Protein AF-A0A0B0CVC1-F1 (afdb_monomer_lite)

Foldseek 3Di:
DPPVVVVVVCVVCVVVVVVVVVVVVVVVCVPDDPPPVPPVVVVVVVVVVVVVVVVVVVVVVVVVVVVVVVVVVCVVVVVVVVVVCVVCVVCVLVVVLVVDDPVCSVVSSVVVVVVVVVVVVVLVVQLVVLVVQLVVQLVVCVVVVNPCSNVVSVVSSVQSSDPCSVVVVVCPVVD

Radius of gyration: 29.66 Å; chains: 1; bounding box: 73×38×67 Å

Secondary structure (DSSP, 8-state):
--HHHHHHHHHHHHHHHHHHHHHHHHHHHHTS-TT-S-HHHHHHHHHHHHHHHHHHHHHHHHHHHHHHHHHHHHHHHHHHHHHHHHHTHHHHHHHHHTTS-GGGHHHHHHHHHHHHHHHHHHHHHHHHHHHHHHHHHHHHHHHHT-TTHHHHHHHHHHHHTSTTHHHHHHHGGG-

pLDDT: mean 83.39, std 12.79, range [50.44, 98.0]

Structure (mmCIF, N/CA/C/O backbone):
data_AF-A0A0B0CVC1-F1
#
_entry.id   AF-A0A0B0CVC1-F1
#
loop_
_atom_site.group_PDB
_atom_site.id
_atom_site.type_symbol
_atom_site.label_atom_id
_atom_site.label_alt_id
_atom_site.label_comp_id
_atom_site.label_asym_id
_atom_site.label_entity_id
_atom_site.label_seq_id
_atom_site.pdbx_PDB_ins_code
_atom_site.Cartn_x
_atom_site.Cartn_y
_atom_site.Cartn_z
_atom_site.occupancy
_atom_site.B_iso_or_equiv
_atom_site.auth_seq_id
_atom_site.auth_comp_id
_atom_site.auth_asym_id
_atom_site.auth_atom_id
_atom_site.pdbx_PDB_model_num
ATOM 1 N N . ALA A 1 1 ? 4.544 25.469 -19.205 1.00 52.81 1 ALA A N 1
ATOM 2 C CA . ALA A 1 1 ? 5.023 25.075 -20.549 1.00 52.81 1 ALA A CA 1
ATOM 3 C C . ALA A 1 1 ? 6.529 25.324 -20.796 1.00 52.81 1 ALA A C 1
ATOM 5 O O . ALA A 1 1 ? 6.966 25.173 -21.924 1.00 52.81 1 ALA A O 1
ATOM 6 N N . GLY A 1 2 ? 7.350 25.685 -19.790 1.00 56.06 2 GLY A N 1
ATOM 7 C CA . GLY A 1 2 ? 8.738 26.135 -20.027 1.00 56.06 2 GLY A CA 1
ATOM 8 C C . GLY A 1 2 ? 9.857 25.103 -19.817 1.00 56.06 2 GLY A C 1
ATOM 9 O O . GLY A 1 2 ? 10.968 25.332 -20.282 1.00 56.06 2 GLY A O 1
ATOM 10 N N . THR A 1 3 ? 9.604 23.988 -19.126 1.00 54.44 3 THR A N 1
ATOM 11 C CA . THR A 1 3 ? 10.666 23.044 -18.710 1.00 54.44 3 THR A CA 1
ATOM 12 C C . THR A 1 3 ? 10.872 21.913 -19.718 1.00 54.44 3 THR A C 1
ATOM 14 O O . THR A 1 3 ? 12.005 21.617 -20.080 1.00 54.44 3 THR A O 1
ATOM 17 N N . VAL A 1 4 ? 9.783 21.353 -20.258 1.00 55.97 4 VAL A N 1
ATOM 18 C CA . VAL A 1 4 ? 9.827 20.279 -21.270 1.00 55.97 4 VAL A CA 1
ATOM 19 C C . VAL A 1 4 ? 10.401 20.794 -22.594 1.00 55.97 4 VAL A C 1
ATOM 21 O O . VAL A 1 4 ? 11.285 20.168 -23.164 1.00 55.97 4 VAL A O 1
ATOM 24 N N . THR A 1 5 ? 10.010 21.993 -23.039 1.00 63.31 5 THR A N 1
ATOM 25 C CA . THR A 1 5 ? 10.590 22.637 -24.233 1.00 63.31 5 THR A CA 1
ATOM 26 C C . THR A 1 5 ? 12.080 22.948 -24.056 1.00 63.31 5 THR A C 1
ATOM 28 O O . THR A 1 5 ? 12.842 22.830 -25.009 1.00 63.31 5 THR A O 1
ATOM 31 N N . LYS A 1 6 ? 12.531 23.281 -22.835 1.00 62.69 6 LYS A N 1
ATOM 32 C CA . LYS A 1 6 ? 13.964 23.452 -22.533 1.00 62.69 6 LYS A CA 1
ATOM 33 C C . LYS A 1 6 ? 14.727 22.124 -22.556 1.00 62.69 6 LYS A C 1
ATOM 35 O O . LYS A 1 6 ? 15.823 22.085 -23.100 1.00 62.69 6 LYS A O 1
ATOM 40 N N . GLN A 1 7 ? 14.160 21.043 -22.016 1.0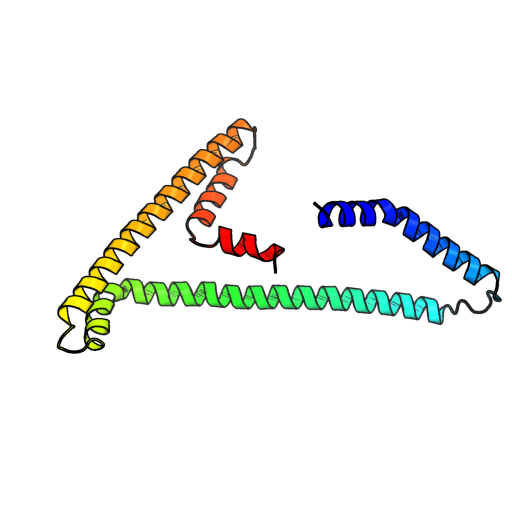0 60.06 7 GLN A N 1
ATOM 41 C CA . GLN A 1 7 ? 14.771 19.707 -22.064 1.00 60.06 7 GLN A CA 1
ATOM 42 C C . GLN A 1 7 ? 14.867 19.177 -23.502 1.00 60.06 7 GLN A C 1
ATOM 44 O O . GLN A 1 7 ? 15.928 18.711 -23.909 1.00 60.06 7 GLN A O 1
ATOM 49 N N . ILE A 1 8 ? 13.803 19.336 -24.296 1.00 63.22 8 ILE A N 1
ATOM 50 C CA . ILE A 1 8 ? 13.776 18.964 -25.717 1.00 63.22 8 ILE A CA 1
ATOM 51 C C . ILE A 1 8 ? 14.786 19.794 -26.515 1.00 63.22 8 ILE A C 1
ATOM 53 O O . ILE A 1 8 ? 15.535 19.229 -27.303 1.00 63.22 8 ILE A O 1
ATOM 57 N N . ASN A 1 9 ? 14.882 21.105 -26.271 1.00 63.03 9 ASN A N 1
ATOM 58 C CA . ASN A 1 9 ? 15.871 21.950 -26.946 1.00 63.03 9 ASN A CA 1
ATOM 59 C C . ASN A 1 9 ? 17.314 21.626 -26.532 1.00 63.03 9 ASN A C 1
ATOM 61 O O . ASN A 1 9 ? 18.203 21.670 -27.377 1.00 63.03 9 ASN A O 1
ATOM 65 N N . ASN A 1 10 ? 17.570 21.256 -25.273 1.00 67.25 10 ASN A N 1
ATOM 66 C CA . ASN A 1 10 ? 18.904 20.819 -24.856 1.00 67.25 10 ASN A CA 1
ATOM 67 C C . ASN A 1 10 ? 19.302 19.509 -25.549 1.00 67.25 10 ASN A C 1
ATOM 69 O O . ASN A 1 10 ? 20.410 19.427 -26.068 1.00 67.25 10 ASN A O 1
ATOM 73 N N . ILE A 1 11 ? 18.396 18.528 -25.633 1.00 65.62 11 ILE A N 1
ATOM 74 C CA . ILE A 1 11 ? 18.648 17.248 -26.318 1.00 65.62 11 ILE A CA 1
ATOM 75 C C . ILE A 1 11 ? 18.764 17.429 -27.839 1.00 65.62 11 ILE A C 1
ATOM 77 O O . ILE A 1 11 ? 19.624 16.821 -28.469 1.00 65.62 11 ILE A O 1
ATOM 81 N N . ALA A 1 12 ? 17.960 18.308 -28.437 1.00 69.00 12 ALA A N 1
ATOM 82 C CA . ALA A 1 12 ? 18.040 18.628 -29.861 1.00 69.00 12 ALA A CA 1
ATOM 83 C C . ALA A 1 12 ? 19.356 19.334 -30.235 1.00 69.00 12 ALA A C 1
ATOM 85 O O . ALA A 1 12 ? 19.865 19.148 -31.340 1.00 69.00 12 ALA A O 1
ATOM 86 N N . ASN A 1 13 ? 19.936 20.094 -29.301 1.00 71.81 13 ASN A N 1
ATOM 87 C CA . ASN A 1 13 ? 21.190 20.819 -29.502 1.00 71.81 13 ASN A CA 1
ATOM 88 C C . ASN A 1 13 ? 22.430 20.048 -29.019 1.00 71.81 13 ASN A C 1
ATOM 90 O O . ASN A 1 13 ? 23.546 20.497 -29.281 1.00 71.81 13 ASN A O 1
ATOM 94 N N . LEU A 1 14 ? 22.278 18.876 -28.385 1.00 72.06 14 LEU A N 1
ATOM 95 C CA . LEU A 1 14 ? 23.395 18.005 -27.984 1.00 72.06 14 LEU A CA 1
ATOM 96 C C . LEU A 1 14 ? 24.372 17.713 -29.147 1.00 72.06 14 LEU A C 1
ATOM 98 O O . LEU A 1 14 ? 25.578 17.849 -28.948 1.00 72.06 14 LEU A O 1
ATOM 102 N N . PRO A 1 15 ? 23.916 17.391 -30.376 1.00 68.00 15 PRO A N 1
ATOM 103 C CA . PRO A 1 15 ? 24.814 17.160 -31.509 1.00 68.00 15 PRO A CA 1
ATOM 104 C C . PRO A 1 15 ? 25.616 18.406 -31.911 1.00 68.00 15 PRO A C 1
ATOM 106 O O . PRO A 1 15 ? 26.757 18.290 -32.357 1.00 68.00 15 PRO A O 1
ATOM 109 N N . GLN A 1 16 ? 25.033 19.600 -31.762 1.00 74.75 16 GLN A N 1
ATOM 110 C CA . GLN A 1 16 ? 25.714 20.864 -32.053 1.00 74.75 16 GLN A CA 1
ATOM 111 C C . GLN A 1 16 ? 26.711 21.226 -30.952 1.00 74.75 16 GLN A C 1
ATOM 113 O O . GLN A 1 16 ? 27.846 21.565 -31.268 1.00 74.75 16 GLN A O 1
ATOM 118 N N . GLN A 1 17 ? 26.350 21.044 -29.680 1.00 72.38 17 GLN A N 1
ATOM 119 C CA . GLN A 1 17 ? 27.260 21.246 -28.548 1.00 72.38 17 GLN A CA 1
ATOM 120 C C . GLN A 1 17 ? 28.452 20.284 -28.595 1.00 72.38 17 GLN A C 1
ATOM 122 O O . GLN A 1 17 ? 29.580 20.687 -28.312 1.00 72.38 17 GLN A O 1
ATOM 127 N N . LEU A 1 18 ? 28.233 19.031 -29.012 1.00 71.00 18 LEU A N 1
ATOM 128 C CA . LEU A 1 18 ? 29.305 18.061 -29.244 1.00 71.00 18 LEU A CA 1
ATOM 129 C C . LEU A 1 18 ? 30.233 18.505 -30.382 1.00 71.00 18 LEU A C 1
ATOM 131 O O . LEU A 1 18 ? 31.449 18.424 -30.234 1.00 71.00 18 LEU A O 1
ATOM 135 N N . LYS A 1 19 ? 29.686 19.034 -31.485 1.00 72.56 19 LYS A N 1
ATOM 136 C CA . LYS A 1 19 ? 30.478 19.583 -32.599 1.00 72.56 19 LYS A CA 1
ATOM 137 C C . LYS A 1 19 ? 31.252 20.844 -32.220 1.00 72.56 19 LYS A C 1
ATOM 139 O O . LYS A 1 19 ? 32.394 20.993 -32.639 1.00 72.56 19 LYS A O 1
ATOM 144 N N . GLU A 1 20 ? 30.662 21.746 -31.446 1.00 76.31 20 GLU A N 1
ATOM 145 C CA . GLU A 1 20 ? 31.328 22.969 -30.986 1.00 76.31 20 GLU A CA 1
ATOM 146 C C . GLU A 1 20 ? 32.413 22.666 -29.956 1.00 76.31 20 GLU A C 1
ATOM 148 O O . GLU A 1 20 ? 33.508 23.209 -30.052 1.00 76.31 20 GLU A O 1
ATOM 153 N N . THR A 1 21 ? 32.158 21.741 -29.030 1.00 75.31 21 THR A N 1
ATOM 154 C CA . THR A 1 21 ? 33.161 21.282 -28.058 1.00 75.31 21 THR A CA 1
ATOM 155 C C . THR A 1 21 ? 34.301 20.539 -28.758 1.00 75.31 21 THR A C 1
ATOM 157 O O . THR A 1 21 ? 35.462 20.753 -28.416 1.00 75.31 21 THR A O 1
ATOM 160 N N . ALA A 1 22 ? 33.998 19.723 -29.776 1.00 71.44 22 ALA A N 1
ATOM 161 C CA . ALA A 1 22 ? 35.006 19.075 -30.614 1.00 71.44 22 ALA A CA 1
ATOM 162 C C . ALA A 1 22 ? 35.835 20.100 -31.403 1.00 71.44 22 ALA A C 1
ATOM 164 O O . ALA A 1 22 ? 37.056 20.028 -31.372 1.00 71.44 22 ALA A O 1
ATOM 165 N N . LYS A 1 23 ? 35.207 21.118 -32.005 1.00 73.56 23 LYS A N 1
ATOM 166 C CA . LYS A 1 23 ? 35.916 22.211 -32.695 1.00 73.56 23 LYS A CA 1
ATOM 167 C C . LYS A 1 23 ? 36.756 23.075 -31.759 1.00 73.56 23 LYS A C 1
ATOM 169 O O . LYS A 1 23 ? 37.845 23.496 -32.126 1.00 73.56 23 LYS A O 1
ATOM 174 N N . GLN A 1 24 ? 36.275 23.347 -30.549 1.00 71.19 24 GLN A N 1
ATOM 175 C CA . GLN A 1 24 ? 37.045 24.068 -29.533 1.00 71.19 24 GLN A CA 1
ATOM 176 C C . GLN A 1 24 ? 38.219 23.234 -29.017 1.00 71.19 24 GLN A C 1
ATOM 178 O O . GLN A 1 24 ? 39.262 23.794 -28.679 1.00 71.19 24 GLN A O 1
ATOM 183 N N . ALA A 1 25 ? 38.062 21.908 -28.958 1.00 68.56 25 ALA A N 1
ATOM 184 C CA . ALA A 1 25 ? 39.163 20.996 -28.697 1.00 68.56 25 ALA A CA 1
ATOM 185 C C . ALA A 1 25 ? 40.165 21.029 -29.860 1.00 68.56 25 ALA A C 1
ATOM 187 O O . ALA A 1 25 ? 41.334 21.285 -29.606 1.00 68.56 25 ALA A O 1
ATOM 188 N N . GLU A 1 26 ? 39.719 20.898 -31.112 1.00 63.41 26 GLU A N 1
ATOM 189 C CA . GLU A 1 26 ? 40.556 20.983 -32.321 1.00 63.41 26 GLU A CA 1
ATOM 190 C C . GLU A 1 26 ? 41.327 22.312 -32.415 1.00 63.41 26 GLU A C 1
ATOM 192 O O . GLU A 1 26 ? 42.537 22.304 -32.610 1.00 63.41 26 GLU A O 1
ATOM 197 N N . GLN A 1 27 ? 40.686 23.457 -32.164 1.00 66.44 27 GLN A N 1
ATOM 198 C CA . GLN A 1 27 ? 41.349 24.770 -32.198 1.00 66.44 27 GLN A CA 1
ATOM 199 C C . GLN A 1 27 ? 42.354 24.974 -31.056 1.00 66.44 27 GLN A C 1
ATOM 201 O O . GLN A 1 27 ? 43.377 25.633 -31.237 1.00 66.44 27 GLN A O 1
ATOM 206 N N . LYS A 1 28 ? 42.101 24.394 -29.875 1.00 62.62 28 LYS A N 1
ATOM 207 C CA . LYS A 1 28 ? 43.082 24.372 -28.775 1.00 62.62 28 LYS A CA 1
ATOM 208 C C . LYS A 1 28 ? 44.221 23.377 -29.018 1.00 62.62 28 LYS A C 1
ATOM 210 O O . LYS A 1 28 ? 45.274 23.529 -28.404 1.00 62.62 28 LYS A O 1
ATOM 215 N N . ILE A 1 29 ? 44.007 22.390 -29.887 1.00 60.06 29 ILE A N 1
ATOM 216 C CA . ILE A 1 29 ? 44.991 21.390 -30.317 1.00 60.06 29 ILE A CA 1
ATOM 217 C C . ILE A 1 29 ? 45.905 21.957 -31.419 1.00 60.06 29 ILE A C 1
ATOM 219 O O . ILE A 1 29 ? 47.092 21.650 -31.444 1.00 60.06 29 ILE A O 1
ATOM 223 N N . GLU A 1 30 ? 45.391 22.825 -32.290 1.00 59.16 30 GLU A N 1
ATOM 224 C CA . GLU A 1 30 ? 46.128 23.361 -33.444 1.00 59.16 30 GLU A CA 1
ATOM 225 C C . GLU A 1 30 ? 47.122 24.484 -33.079 1.00 59.16 30 GLU A C 1
ATOM 227 O O . GLU A 1 30 ? 48.125 24.675 -33.761 1.00 59.16 30 GLU A O 1
ATOM 232 N N . GLN A 1 31 ? 46.898 25.205 -31.971 1.00 60.25 31 GLN A N 1
ATOM 233 C CA . GLN A 1 31 ? 47.718 26.366 -31.585 1.00 60.25 31 GLN A CA 1
ATOM 234 C C . GLN A 1 31 ? 48.814 26.071 -30.541 1.00 60.25 31 GLN A C 1
ATOM 236 O O . GLN A 1 31 ? 49.544 26.980 -30.141 1.00 60.25 31 GLN A O 1
ATOM 241 N N . LYS A 1 32 ? 48.961 24.823 -30.076 1.00 53.62 32 LYS A N 1
ATOM 242 C CA . LYS A 1 32 ? 49.996 24.459 -29.099 1.00 53.62 32 LYS A CA 1
ATOM 243 C C . LYS A 1 32 ? 50.556 23.070 -29.387 1.00 53.62 32 LYS A C 1
ATOM 245 O O . LYS A 1 32 ? 49.841 22.083 -29.293 1.00 53.62 32 LYS A O 1
ATOM 250 N N . ASP A 1 33 ? 51.843 23.061 -29.719 1.00 50.59 33 ASP A N 1
ATOM 251 C CA . ASP A 1 33 ? 52.767 21.931 -29.843 1.00 50.59 33 ASP A CA 1
ATOM 252 C C . ASP A 1 33 ? 52.201 20.585 -29.337 1.00 50.59 33 ASP A C 1
ATOM 254 O O . ASP A 1 33 ? 52.160 20.292 -28.137 1.00 50.59 33 ASP A O 1
ATOM 258 N N . MET A 1 34 ? 51.747 19.753 -30.277 1.00 50.44 34 MET A N 1
ATOM 259 C CA . MET A 1 34 ? 51.211 18.404 -30.054 1.00 50.44 34 MET A CA 1
ATOM 260 C C . MET A 1 34 ? 52.310 17.383 -29.679 1.00 50.44 34 MET A C 1
ATOM 262 O O . MET A 1 34 ? 52.252 16.218 -30.053 1.00 50.44 34 MET A O 1
ATOM 266 N N . GLY A 1 35 ? 53.311 17.794 -28.898 1.00 53.09 35 GLY A N 1
ATOM 267 C CA . GLY A 1 35 ? 54.212 16.891 -28.175 1.00 53.09 35 GLY A CA 1
ATOM 268 C C . GLY A 1 35 ? 53.684 16.500 -26.789 1.00 53.09 35 GLY A C 1
ATOM 269 O O . GLY A 1 35 ? 54.252 15.635 -26.128 1.00 53.09 35 GLY A O 1
ATOM 270 N N . MET A 1 36 ? 52.604 17.141 -26.325 1.00 50.78 36 MET A N 1
ATOM 271 C CA . MET A 1 36 ? 52.126 16.996 -24.949 1.00 50.78 36 MET A CA 1
ATOM 272 C C . MET A 1 36 ? 50.602 17.140 -24.808 1.00 50.78 36 MET A C 1
ATOM 274 O O . MET A 1 36 ? 50.101 17.650 -23.805 1.00 50.78 36 MET A O 1
ATOM 278 N N . LEU A 1 37 ? 49.832 16.570 -25.743 1.00 54.81 37 LEU A N 1
ATOM 279 C CA . LEU A 1 37 ? 48.629 15.853 -25.307 1.00 54.81 37 LEU A CA 1
ATOM 280 C C . LEU A 1 37 ? 49.147 14.649 -24.525 1.00 54.81 37 LEU A C 1
ATOM 282 O O . LEU A 1 37 ? 49.226 13.554 -25.074 1.00 54.81 37 LEU A O 1
ATOM 286 N N . SER A 1 38 ? 49.634 14.884 -23.296 1.00 58.12 38 SER A N 1
ATOM 287 C CA . SER A 1 38 ? 50.224 13.838 -22.477 1.00 58.12 38 SER A CA 1
ATOM 288 C C . SER A 1 38 ? 49.239 12.689 -22.504 1.00 58.12 38 SER A C 1
ATOM 290 O O . SER A 1 38 ? 48.097 12.830 -22.056 1.00 58.12 38 SER A O 1
ATOM 292 N N . THR A 1 39 ? 49.674 11.561 -23.046 1.00 60.75 39 THR A N 1
ATOM 293 C CA . THR A 1 39 ? 48.994 10.279 -22.890 1.00 60.75 39 THR A CA 1
ATOM 294 C C . THR A 1 39 ? 48.616 10.088 -21.424 1.00 60.75 39 THR A C 1
ATOM 296 O O . THR A 1 39 ? 47.544 9.574 -21.143 1.00 60.75 39 THR A O 1
ATOM 299 N N . ASP A 1 40 ? 49.394 10.651 -20.497 1.00 64.69 40 ASP A N 1
ATOM 300 C CA . ASP A 1 40 ? 49.091 10.758 -19.072 1.00 64.69 40 ASP A CA 1
ATOM 301 C C . ASP A 1 40 ? 47.880 11.637 -18.720 1.00 64.69 40 ASP A C 1
ATOM 303 O O . ASP A 1 40 ? 47.109 11.267 -17.844 1.00 64.69 40 ASP A O 1
ATOM 307 N N . ALA A 1 41 ? 47.676 12.796 -19.350 1.00 66.81 41 ALA A N 1
ATOM 308 C CA . ALA A 1 41 ? 46.530 13.673 -19.082 1.00 66.81 41 ALA A CA 1
ATOM 309 C C . ALA A 1 41 ? 45.231 13.093 -19.659 1.00 66.81 41 ALA A C 1
ATOM 311 O O . ALA A 1 41 ? 44.191 13.123 -18.998 1.00 66.81 41 ALA A O 1
ATOM 312 N N . LEU A 1 42 ? 45.308 12.507 -20.860 1.00 70.88 42 LEU A N 1
ATOM 313 C CA . LEU A 1 42 ? 44.199 11.769 -21.460 1.00 70.88 42 LEU A CA 1
ATOM 314 C C . LEU A 1 42 ? 43.875 10.514 -20.641 1.00 70.88 42 LEU A C 1
ATOM 316 O O . LEU A 1 42 ? 42.718 10.301 -20.296 1.00 70.88 42 LEU A O 1
ATOM 320 N N . SER A 1 43 ? 44.890 9.742 -20.244 1.00 72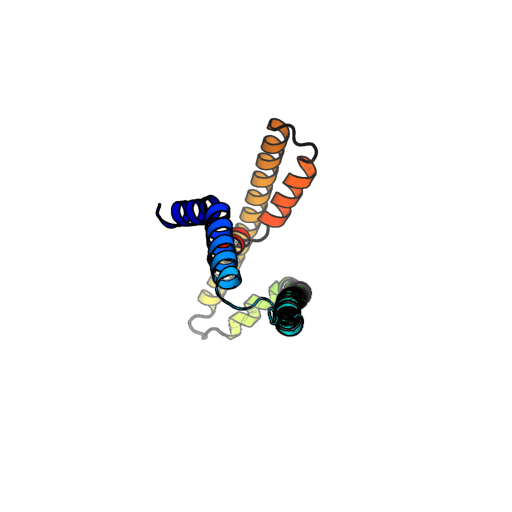.38 43 SER A N 1
ATOM 321 C CA . SER A 1 43 ? 44.713 8.555 -19.400 1.00 72.38 43 SER A CA 1
ATOM 322 C C . SER A 1 43 ? 44.160 8.912 -18.026 1.00 72.38 43 SER A C 1
ATOM 324 O O . SER A 1 43 ? 43.273 8.226 -17.541 1.00 72.38 43 SER A O 1
ATOM 326 N N . ARG A 1 44 ? 44.599 10.012 -17.400 1.00 75.69 44 ARG A N 1
ATOM 327 C CA . ARG A 1 44 ? 44.035 10.481 -16.122 1.00 75.69 44 ARG A CA 1
ATOM 328 C C . ARG A 1 44 ? 42.572 10.877 -16.251 1.00 75.69 44 ARG A C 1
ATOM 330 O O . ARG A 1 44 ? 41.799 10.531 -15.369 1.00 75.69 44 ARG A O 1
ATOM 337 N N . LYS A 1 45 ? 42.189 11.564 -17.332 1.00 76.31 45 LYS A N 1
ATOM 338 C CA . LYS A 1 45 ? 40.795 11.959 -17.559 1.00 76.31 45 LYS A CA 1
ATOM 339 C C . LYS A 1 45 ? 39.922 10.751 -17.887 1.00 76.31 45 LYS A C 1
ATOM 341 O O . LYS A 1 45 ? 38.844 10.620 -17.336 1.00 76.31 45 LYS A O 1
ATOM 346 N N . VAL A 1 46 ? 40.389 9.822 -18.716 1.00 79.12 46 VAL A N 1
ATOM 347 C CA . VAL A 1 46 ? 39.674 8.561 -18.960 1.00 79.12 46 VAL A CA 1
ATOM 348 C C . VAL A 1 46 ? 39.522 7.790 -17.647 1.00 79.12 46 VAL A C 1
ATOM 350 O O . VAL A 1 46 ? 38.404 7.473 -17.261 1.00 79.12 46 VAL A O 1
ATOM 353 N N . ASN A 1 47 ? 40.601 7.592 -16.892 1.00 83.56 47 ASN A N 1
ATOM 354 C CA . ASN A 1 47 ? 40.554 6.870 -15.622 1.00 83.56 47 ASN A CA 1
ATOM 355 C C . ASN A 1 47 ? 39.674 7.559 -14.571 1.00 83.56 47 ASN A C 1
ATOM 357 O O . ASN A 1 47 ? 38.993 6.863 -13.826 1.00 83.56 47 ASN A O 1
ATOM 361 N N . SER A 1 48 ? 39.642 8.894 -14.514 1.00 82.62 48 SER A N 1
ATOM 362 C CA . SER A 1 48 ? 38.763 9.614 -13.587 1.00 82.62 48 SER A CA 1
ATOM 363 C C . SER A 1 48 ? 37.298 9.507 -14.002 1.00 82.62 48 SER A C 1
ATOM 365 O O . SER A 1 48 ? 36.466 9.234 -13.157 1.00 82.62 48 SER A O 1
ATOM 367 N N . PHE A 1 49 ? 36.971 9.615 -15.295 1.00 80.44 49 PHE A N 1
ATOM 368 C CA . PHE A 1 49 ? 35.600 9.411 -15.784 1.00 80.44 49 PHE A CA 1
ATOM 369 C C . PHE A 1 49 ? 35.119 7.973 -15.562 1.00 80.44 49 PHE A C 1
ATOM 371 O O . PHE A 1 49 ? 33.976 7.763 -15.168 1.00 80.44 49 PHE A O 1
ATOM 378 N N . PHE A 1 50 ? 35.984 6.982 -15.795 1.00 84.44 50 PHE A N 1
ATOM 379 C CA . PHE A 1 50 ? 35.683 5.584 -15.491 1.00 84.44 50 PHE A CA 1
ATOM 380 C C . PHE A 1 50 ? 35.531 5.361 -13.983 1.00 84.44 50 PHE A C 1
ATOM 382 O O . PHE A 1 50 ? 34.600 4.678 -13.571 1.00 84.44 50 PHE A O 1
ATOM 389 N N . GLY A 1 51 ? 36.390 5.968 -13.161 1.00 86.00 51 GLY A N 1
ATOM 390 C CA . GLY A 1 51 ? 36.277 5.939 -11.704 1.00 86.00 51 GLY A CA 1
ATOM 391 C C . GLY A 1 51 ? 34.965 6.547 -11.210 1.00 86.00 51 GLY A C 1
ATOM 392 O O . GLY A 1 51 ? 34.229 5.889 -10.484 1.00 86.00 51 GLY A O 1
ATOM 393 N N . ASP A 1 52 ? 34.623 7.748 -11.675 1.00 85.31 52 ASP A N 1
ATOM 394 C CA . ASP A 1 52 ? 33.405 8.475 -11.303 1.00 85.31 52 ASP A CA 1
ATOM 395 C C . ASP A 1 52 ? 32.140 7.744 -11.775 1.00 85.31 52 ASP A C 1
ATOM 397 O O . ASP A 1 52 ? 31.141 7.687 -11.055 1.00 85.31 52 ASP A O 1
ATOM 401 N N . PHE A 1 53 ? 32.176 7.137 -12.965 1.00 83.31 53 PHE A N 1
ATOM 402 C CA . PHE A 1 53 ? 31.075 6.329 -13.487 1.00 83.31 53 PHE A CA 1
ATOM 403 C C . PHE A 1 53 ? 30.869 5.055 -12.661 1.00 83.31 53 PHE A C 1
ATOM 405 O O . PHE A 1 53 ? 29.746 4.764 -12.253 1.00 83.31 53 PHE A O 1
ATOM 412 N N . ILE A 1 54 ? 31.945 4.318 -12.365 1.00 86.69 54 ILE A N 1
ATOM 413 C CA . ILE A 1 54 ? 31.881 3.115 -11.525 1.00 86.69 54 ILE A CA 1
ATOM 414 C C . ILE A 1 54 ? 31.424 3.468 -10.110 1.00 86.69 54 ILE A C 1
ATOM 416 O O . ILE A 1 54 ? 30.586 2.758 -9.558 1.00 86.69 54 ILE A O 1
ATOM 420 N N . GLN A 1 55 ? 31.900 4.581 -9.552 1.00 86.50 55 GLN A N 1
ATOM 421 C CA . GLN A 1 55 ? 31.481 5.052 -8.239 1.00 86.50 55 GLN A CA 1
ATOM 422 C C . GLN A 1 55 ? 29.994 5.421 -8.234 1.00 86.50 55 GLN A C 1
ATOM 424 O O . GLN A 1 55 ? 29.253 4.938 -7.388 1.00 86.50 55 GLN A O 1
ATOM 429 N N . THR A 1 56 ? 29.525 6.172 -9.233 1.00 84.19 56 THR A N 1
ATOM 430 C CA . THR A 1 56 ? 28.108 6.543 -9.367 1.00 84.19 56 THR A CA 1
ATOM 431 C C . THR A 1 56 ? 27.215 5.308 -9.492 1.00 84.19 56 THR A C 1
ATOM 433 O O . THR A 1 56 ? 26.172 5.224 -8.846 1.00 84.19 56 THR A O 1
ATOM 436 N N . ILE A 1 57 ? 27.603 4.323 -10.304 1.00 87.12 57 ILE A N 1
ATOM 437 C CA . ILE A 1 57 ? 26.847 3.073 -10.446 1.00 87.12 57 ILE A CA 1
ATOM 438 C C . ILE A 1 57 ? 26.867 2.276 -9.137 1.00 87.12 57 ILE A C 1
ATOM 440 O O . ILE A 1 57 ? 25.818 1.808 -8.701 1.00 87.12 57 ILE A O 1
ATOM 444 N N . SER A 1 58 ? 28.024 2.164 -8.482 1.00 87.75 58 SER A N 1
ATOM 445 C CA . SER A 1 58 ? 28.162 1.488 -7.189 1.00 87.75 58 SER A CA 1
ATOM 446 C C . SER A 1 58 ? 27.297 2.139 -6.109 1.00 87.75 58 SER A C 1
ATOM 448 O O . SER A 1 58 ? 26.603 1.437 -5.374 1.00 87.75 58 SER A O 1
ATOM 450 N N . ASP A 1 59 ? 27.280 3.468 -6.039 1.00 86.81 59 ASP A N 1
ATOM 451 C CA . ASP A 1 59 ? 26.502 4.215 -5.053 1.00 86.81 59 ASP A CA 1
ATOM 452 C C . ASP A 1 59 ? 25.000 4.041 -5.293 1.00 86.81 59 ASP A C 1
ATOM 454 O O . ASP A 1 59 ? 24.258 3.762 -4.352 1.00 86.81 59 ASP A O 1
ATOM 458 N N . ASN A 1 60 ? 24.547 4.109 -6.548 1.00 84.88 60 ASN A N 1
ATOM 459 C CA . ASN A 1 60 ? 23.147 3.857 -6.895 1.00 84.88 60 ASN A CA 1
ATOM 460 C C . ASN A 1 60 ? 22.733 2.403 -6.616 1.00 84.88 60 ASN A C 1
ATOM 462 O O . ASN A 1 60 ? 21.659 2.165 -6.068 1.00 84.88 60 ASN A O 1
ATOM 466 N N . ILE A 1 61 ? 23.579 1.419 -6.941 1.00 90.44 61 ILE A N 1
ATOM 467 C CA . ILE A 1 61 ? 23.304 0.006 -6.642 1.00 90.44 61 ILE A CA 1
ATOM 468 C C . ILE A 1 61 ? 23.236 -0.211 -5.130 1.00 90.44 61 ILE A C 1
ATOM 470 O O . ILE A 1 61 ? 22.302 -0.846 -4.649 1.00 90.44 61 ILE A O 1
ATOM 474 N N . SER A 1 62 ? 24.179 0.342 -4.368 1.00 87.31 62 SER A N 1
ATOM 475 C CA . SER A 1 62 ? 24.185 0.256 -2.906 1.00 87.31 62 SER A CA 1
ATOM 476 C C . SER A 1 62 ? 22.928 0.887 -2.295 1.00 87.31 62 SER A C 1
ATOM 478 O O . SER A 1 62 ? 22.302 0.308 -1.403 1.00 87.31 62 SER A O 1
ATOM 480 N N . GLN A 1 63 ? 22.483 2.030 -2.823 1.00 86.75 63 GLN A N 1
ATOM 481 C CA . GLN A 1 63 ? 21.229 2.668 -2.418 1.00 86.75 63 GLN A CA 1
ATOM 482 C C . GLN A 1 63 ? 20.007 1.799 -2.735 1.00 86.75 63 GLN A C 1
ATOM 484 O O . GLN A 1 63 ? 19.155 1.608 -1.872 1.00 86.75 63 GLN A O 1
ATOM 489 N N . VAL A 1 64 ? 19.931 1.202 -3.926 1.00 87.56 64 VAL A N 1
ATOM 490 C CA . VAL A 1 64 ? 18.826 0.299 -4.285 1.00 87.56 64 VAL A CA 1
ATOM 491 C C . VAL A 1 64 ? 18.831 -0.957 -3.416 1.00 87.56 64 VAL A C 1
ATOM 493 O O . VAL A 1 64 ? 17.781 -1.368 -2.929 1.00 87.56 64 VAL A O 1
ATOM 496 N N . VAL A 1 65 ? 19.997 -1.560 -3.177 1.00 92.19 65 VAL A N 1
ATOM 497 C CA . VAL A 1 65 ? 20.131 -2.768 -2.350 1.00 92.19 65 VAL A CA 1
ATOM 498 C C . VAL A 1 65 ? 19.765 -2.477 -0.897 1.00 92.19 65 VAL A C 1
ATOM 500 O O . VAL A 1 65 ? 19.024 -3.247 -0.288 1.00 92.19 65 VAL A O 1
ATOM 503 N N . SER A 1 66 ? 20.228 -1.358 -0.341 1.00 89.19 66 SER A N 1
ATOM 504 C CA . SER A 1 66 ? 19.874 -0.949 1.023 1.00 89.19 66 SER A CA 1
ATOM 505 C C . SER A 1 66 ? 18.389 -0.600 1.152 1.00 89.19 66 SER A C 1
ATOM 507 O O . SER A 1 66 ? 17.745 -1.040 2.106 1.00 89.19 66 SER A O 1
ATOM 509 N N . ALA A 1 67 ? 17.807 0.088 0.166 1.00 86.94 67 ALA A N 1
ATOM 510 C CA . ALA A 1 67 ? 16.371 0.341 0.106 1.00 86.94 67 ALA A CA 1
ATOM 511 C C . ALA A 1 67 ? 15.567 -0.964 0.007 1.00 86.94 67 ALA A C 1
ATOM 513 O O . ALA A 1 67 ? 14.588 -1.137 0.731 1.00 86.94 67 ALA A O 1
ATOM 514 N N . ALA A 1 68 ? 16.000 -1.914 -0.824 1.00 88.00 68 ALA A N 1
ATOM 515 C CA . ALA A 1 68 ? 15.369 -3.223 -0.956 1.00 88.00 68 ALA A CA 1
ATOM 516 C C . ALA A 1 68 ? 15.466 -4.038 0.342 1.00 88.00 68 ALA A C 1
ATOM 518 O O . ALA A 1 68 ? 14.481 -4.651 0.753 1.00 88.00 68 ALA A O 1
ATOM 519 N N . ALA A 1 69 ? 16.609 -4.014 1.032 1.00 91.31 69 ALA A N 1
ATOM 520 C CA . ALA A 1 69 ? 16.779 -4.662 2.332 1.00 91.31 69 ALA A CA 1
ATOM 521 C C . ALA A 1 69 ? 15.866 -4.037 3.404 1.00 91.31 69 ALA A C 1
ATOM 523 O O . ALA A 1 69 ? 15.205 -4.756 4.162 1.00 91.31 69 ALA A O 1
ATOM 524 N N . GLY A 1 70 ? 15.763 -2.704 3.427 1.00 90.00 70 GLY A N 1
ATOM 525 C CA . GLY A 1 70 ? 14.839 -1.977 4.298 1.00 90.00 70 GLY A CA 1
ATOM 526 C C . GLY A 1 70 ? 13.378 -2.324 4.006 1.00 90.00 70 GLY A C 1
ATOM 527 O O . GLY A 1 70 ? 12.638 -2.706 4.912 1.00 90.00 70 GLY A O 1
ATOM 528 N N . ALA A 1 71 ? 12.978 -2.288 2.735 1.00 88.62 71 ALA A N 1
ATOM 529 C CA . ALA A 1 71 ? 11.636 -2.655 2.297 1.00 88.62 71 ALA A CA 1
ATOM 530 C C . ALA A 1 71 ? 11.303 -4.115 2.630 1.00 88.62 71 ALA A C 1
ATOM 532 O O . ALA A 1 71 ? 10.218 -4.391 3.129 1.00 88.62 71 ALA A O 1
ATOM 533 N N . THR A 1 72 ? 12.245 -5.041 2.434 1.00 92.31 72 THR A N 1
ATOM 534 C CA . THR A 1 72 ? 12.087 -6.462 2.789 1.00 92.31 72 THR A CA 1
ATOM 535 C C . THR A 1 72 ? 11.862 -6.631 4.288 1.00 92.31 72 THR A C 1
ATOM 537 O O . THR A 1 72 ? 10.971 -7.364 4.708 1.00 92.31 72 THR A O 1
ATOM 540 N N . THR A 1 73 ? 12.622 -5.902 5.107 1.00 93.62 73 THR A N 1
ATOM 541 C CA . THR A 1 73 ? 12.455 -5.911 6.565 1.00 93.62 73 THR A CA 1
ATOM 542 C C . THR A 1 73 ? 11.050 -5.448 6.956 1.00 93.62 73 THR A C 1
ATOM 544 O O . THR A 1 73 ? 10.370 -6.122 7.729 1.00 93.62 73 THR A O 1
ATOM 547 N N . VAL A 1 74 ? 10.572 -4.344 6.373 1.00 91.25 74 VAL A N 1
ATOM 548 C CA . VAL A 1 74 ? 9.209 -3.834 6.597 1.00 91.25 74 VAL A CA 1
ATOM 549 C C . VAL A 1 74 ? 8.159 -4.837 6.114 1.00 91.25 74 VAL A C 1
ATOM 551 O O . VAL A 1 74 ? 7.222 -5.133 6.851 1.00 91.25 74 VAL A O 1
ATOM 554 N N . LEU A 1 75 ? 8.336 -5.415 4.924 1.00 89.81 75 LEU A N 1
ATOM 555 C CA . LEU A 1 75 ? 7.437 -6.415 4.344 1.00 89.81 75 LEU A CA 1
ATOM 556 C C . LEU A 1 75 ? 7.337 -7.697 5.171 1.00 89.81 75 LEU A C 1
ATOM 558 O O . LEU A 1 75 ? 6.341 -8.397 5.048 1.00 89.81 75 LEU A O 1
ATOM 562 N N . ILE A 1 76 ? 8.323 -8.014 6.008 1.00 93.62 76 ILE A N 1
ATOM 563 C CA . ILE A 1 76 ? 8.265 -9.167 6.916 1.00 93.62 76 ILE A CA 1
ATOM 564 C C . ILE A 1 76 ? 7.669 -8.759 8.266 1.00 93.62 76 ILE A C 1
ATOM 566 O O . ILE A 1 76 ? 6.743 -9.403 8.759 1.00 93.62 76 ILE A O 1
ATOM 570 N N . ILE A 1 77 ? 8.179 -7.684 8.873 1.00 95.88 77 ILE A N 1
ATOM 571 C CA . ILE A 1 77 ? 7.770 -7.264 10.219 1.00 95.88 77 ILE A CA 1
ATOM 572 C C . ILE A 1 77 ? 6.313 -6.809 10.229 1.00 95.88 77 ILE A C 1
ATOM 574 O O . ILE A 1 77 ? 5.564 -7.192 11.129 1.00 95.88 77 ILE A O 1
ATOM 578 N N . VAL A 1 78 ? 5.895 -6.013 9.239 1.00 94.31 78 VAL A N 1
ATOM 579 C CA . VAL A 1 78 ? 4.547 -5.439 9.212 1.00 94.31 78 VAL A CA 1
ATOM 580 C C . VAL A 1 78 ? 3.488 -6.537 9.181 1.00 94.31 78 VAL A C 1
ATOM 582 O O . VAL A 1 78 ? 2.668 -6.523 10.090 1.00 94.31 78 VAL A O 1
ATOM 585 N N . PRO A 1 79 ? 3.491 -7.526 8.264 1.00 89.88 79 PRO A N 1
ATOM 586 C CA . PRO A 1 79 ? 2.491 -8.592 8.280 1.00 89.88 79 PRO A CA 1
ATOM 587 C C . PRO A 1 79 ? 2.500 -9.428 9.555 1.00 89.88 79 PRO A C 1
ATOM 589 O O . PRO A 1 79 ? 1.431 -9.819 10.009 1.00 89.88 79 PRO A O 1
ATOM 592 N N . VAL A 1 80 ? 3.665 -9.678 10.163 1.00 94.38 80 VAL A N 1
ATOM 593 C CA . VAL A 1 80 ? 3.744 -10.403 11.442 1.00 94.38 80 VAL A CA 1
ATOM 594 C C . VAL A 1 80 ? 3.042 -9.611 12.543 1.00 94.38 80 VAL A C 1
ATOM 596 O O . VAL A 1 80 ? 2.158 -10.141 13.216 1.00 94.38 80 VAL A O 1
ATOM 599 N N . VAL A 1 81 ? 3.379 -8.330 12.702 1.00 92.88 81 VAL A N 1
ATOM 600 C CA . VAL A 1 81 ? 2.732 -7.448 13.684 1.00 92.88 81 VAL A CA 1
ATOM 601 C C . VAL A 1 81 ? 1.242 -7.313 13.383 1.00 92.88 81 VAL A C 1
ATOM 603 O O . VAL A 1 81 ? 0.421 -7.445 14.286 1.00 92.88 81 VAL A O 1
ATOM 606 N N . LEU A 1 82 ? 0.879 -7.111 12.117 1.00 90.31 82 LEU A N 1
ATOM 607 C CA . LEU A 1 82 ? -0.505 -6.972 11.677 1.00 90.31 82 LEU A CA 1
ATOM 608 C C . LEU A 1 82 ? -1.302 -8.246 11.961 1.00 90.31 82 LEU A C 1
ATOM 610 O O . LEU A 1 82 ? -2.422 -8.160 12.448 1.00 90.31 82 LEU A O 1
ATOM 614 N N . PHE A 1 83 ? -0.721 -9.424 11.732 1.00 91.81 83 PHE A N 1
ATOM 615 C CA . PHE A 1 83 ? -1.340 -10.703 12.062 1.00 91.81 83 PHE A CA 1
ATOM 616 C C . PHE A 1 83 ? -1.643 -10.806 13.558 1.00 91.81 83 PHE A C 1
ATOM 618 O O . PHE A 1 83 ? -2.760 -11.167 13.920 1.00 91.81 83 PHE A O 1
ATOM 625 N N . PHE A 1 84 ? -0.696 -10.447 14.432 1.00 89.62 84 PHE A N 1
ATOM 626 C CA . PHE A 1 84 ? -0.943 -10.425 15.877 1.00 89.62 84 PHE A CA 1
ATOM 627 C C . PHE A 1 84 ? -2.003 -9.389 16.266 1.00 89.62 84 PHE A C 1
ATOM 629 O O . PHE A 1 84 ? -2.902 -9.709 17.041 1.00 89.62 84 PHE A O 1
ATOM 636 N N . LEU A 1 85 ? -1.960 -8.185 15.687 1.00 87.94 85 LEU A N 1
ATOM 637 C CA . LEU A 1 85 ? -2.957 -7.139 15.935 1.00 87.94 85 LEU A CA 1
ATOM 638 C C . LEU A 1 85 ? -4.363 -7.545 15.480 1.00 87.94 85 LEU A C 1
ATOM 640 O O . LEU A 1 85 ? -5.330 -7.246 16.173 1.00 87.94 85 LEU A O 1
ATOM 644 N N . LEU A 1 86 ? -4.488 -8.239 14.347 1.00 86.94 86 LEU A N 1
ATOM 645 C CA . LEU A 1 86 ? -5.766 -8.734 13.835 1.00 86.94 86 LEU A CA 1
ATOM 646 C C . LEU A 1 86 ? -6.271 -9.928 14.651 1.00 86.94 86 LEU A C 1
ATOM 648 O O . LEU A 1 86 ? -7.436 -9.953 15.046 1.00 86.94 86 LEU A O 1
ATOM 652 N N . LYS A 1 87 ? -5.396 -10.889 14.968 1.00 88.31 87 LYS A N 1
ATOM 653 C CA . LYS A 1 87 ? -5.714 -12.050 15.812 1.00 88.31 87 LYS A CA 1
ATOM 654 C C . LYS A 1 87 ? -6.216 -11.622 17.193 1.00 88.31 87 LYS A C 1
ATOM 656 O O . LYS A 1 87 ? -7.243 -12.109 17.668 1.00 88.31 87 LYS A O 1
ATOM 661 N N . ASP A 1 88 ? -5.529 -10.669 17.813 1.00 87.00 88 ASP A N 1
ATOM 662 C CA . ASP A 1 88 ? -5.873 -10.144 19.133 1.00 87.00 88 ASP A CA 1
ATOM 663 C C . ASP A 1 88 ? -6.742 -8.877 19.064 1.00 87.00 88 ASP A C 1
ATOM 665 O O . ASP A 1 88 ? -6.958 -8.217 20.081 1.00 87.00 88 ASP A O 1
ATOM 669 N N . GLY A 1 89 ? -7.323 -8.562 17.900 1.00 81.50 89 GLY A N 1
ATOM 670 C CA . GLY A 1 89 ? -8.089 -7.329 17.672 1.00 81.50 89 GLY A CA 1
ATOM 671 C C . GLY A 1 89 ? -9.274 -7.155 18.626 1.00 81.50 89 GLY A C 1
ATOM 672 O O . GLY A 1 89 ? -9.545 -6.059 19.114 1.00 81.50 89 GLY A O 1
ATOM 673 N N . HIS A 1 90 ? -9.913 -8.257 19.025 1.00 83.69 90 HIS A N 1
ATOM 674 C CA . HIS A 1 90 ? -10.963 -8.278 20.050 1.00 83.69 90 HIS A CA 1
ATOM 675 C C . HIS A 1 90 ? -10.505 -7.751 21.429 1.00 83.69 90 HIS A C 1
ATOM 677 O O . HIS A 1 90 ? -11.326 -7.273 22.215 1.00 83.69 90 HIS A O 1
ATOM 683 N N . ARG A 1 91 ? -9.200 -7.804 21.732 1.00 86.06 91 ARG A N 1
ATOM 684 C CA . ARG A 1 91 ? -8.589 -7.273 22.964 1.00 86.06 91 ARG A CA 1
ATOM 685 C C . ARG A 1 91 ? -8.150 -5.816 22.832 1.00 86.06 91 ARG A C 1
ATOM 687 O O . ARG A 1 91 ? -7.946 -5.164 23.856 1.00 86.06 91 ARG A O 1
ATOM 694 N N . LEU A 1 92 ? -8.075 -5.285 21.611 1.00 86.56 92 LEU A N 1
ATOM 695 C CA . LEU A 1 92 ? -7.618 -3.924 21.343 1.00 86.56 92 LEU A CA 1
ATOM 696 C C . LEU A 1 92 ? -8.560 -2.873 21.948 1.00 86.56 92 LEU A C 1
ATOM 698 O O . LEU A 1 92 ? -8.110 -1.998 22.681 1.00 86.56 92 LEU A O 1
ATOM 702 N N . ILE A 1 93 ? -9.875 -2.982 21.725 1.00 86.44 93 ILE A N 1
ATOM 703 C CA . ILE A 1 93 ? -10.853 -2.027 22.283 1.00 86.44 93 ILE A CA 1
ATOM 704 C C . ILE A 1 93 ? -10.854 -2.048 23.828 1.00 86.44 93 ILE A C 1
ATOM 706 O O . ILE A 1 93 ? -10.785 -0.975 24.430 1.00 86.44 93 ILE A O 1
ATOM 710 N N . PRO A 1 94 ? -10.891 -3.213 24.514 1.00 87.50 94 PRO A N 1
ATOM 711 C CA . PRO A 1 94 ? -10.733 -3.278 25.969 1.00 87.50 94 PRO A CA 1
ATOM 712 C C . PRO A 1 94 ? -9.420 -2.688 26.493 1.00 87.50 94 PRO A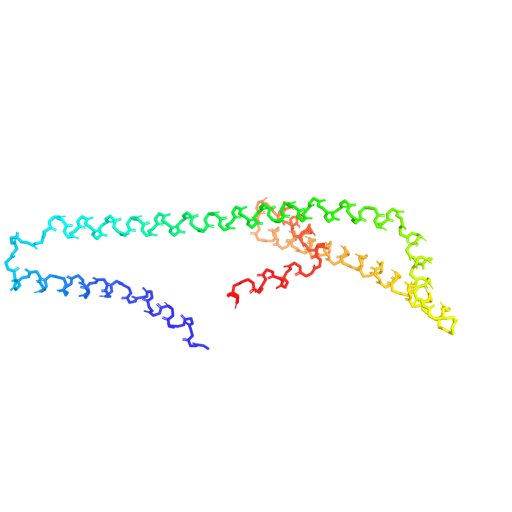 C 1
ATOM 714 O O . PRO A 1 94 ? -9.427 -2.067 27.557 1.00 87.50 94 PRO A O 1
ATOM 717 N N . PHE A 1 95 ? -8.313 -2.868 25.768 1.00 88.38 95 PHE A N 1
ATOM 718 C CA . PHE A 1 95 ? -7.017 -2.290 26.119 1.00 88.38 95 PHE A CA 1
ATOM 719 C C . PHE A 1 95 ? -7.049 -0.760 26.006 1.00 88.38 95 PHE A C 1
ATOM 721 O O . PHE A 1 95 ? -6.785 -0.057 26.981 1.00 88.38 95 PHE A O 1
ATOM 728 N N . LEU A 1 96 ? -7.503 -0.233 24.866 1.00 87.56 96 LEU A N 1
ATOM 729 C CA . LEU A 1 96 ? -7.630 1.208 24.629 1.00 87.56 96 LEU A CA 1
ATOM 730 C C . LEU A 1 96 ? -8.653 1.870 25.563 1.00 87.56 96 LEU A C 1
ATOM 732 O O . LEU A 1 96 ? -8.468 3.014 25.971 1.00 87.56 96 LEU A O 1
ATOM 736 N N . LYS A 1 97 ? -9.692 1.144 26.000 1.00 88.81 97 LYS A N 1
ATOM 737 C CA . LYS A 1 97 ? -10.656 1.616 27.010 1.00 88.81 97 LYS A CA 1
ATOM 738 C C . LYS A 1 97 ? -9.973 2.073 28.303 1.00 88.81 97 LYS A C 1
ATOM 740 O O . LYS A 1 97 ? -10.502 2.949 28.988 1.00 88.81 97 LYS A O 1
ATOM 745 N N . GLN A 1 98 ? -8.839 1.475 28.673 1.00 89.31 98 GLN A N 1
ATOM 746 C CA . GLN A 1 98 ? -8.112 1.834 29.894 1.00 89.31 98 GLN A CA 1
ATOM 747 C C . GLN A 1 98 ? -7.415 3.195 29.788 1.00 89.31 98 GLN A C 1
ATOM 749 O O . GLN A 1 98 ? -7.234 3.842 30.816 1.00 89.31 98 GLN A O 1
ATOM 754 N N . ALA A 1 99 ? -7.109 3.658 28.572 1.00 89.62 99 ALA A N 1
ATOM 755 C CA . ALA A 1 99 ? -6.491 4.959 28.325 1.00 89.62 99 ALA A CA 1
ATOM 756 C C . ALA A 1 99 ? -7.472 6.138 28.487 1.00 89.62 99 ALA A C 1
ATOM 758 O O . ALA A 1 99 ? -7.041 7.273 28.683 1.00 89.62 99 ALA A O 1
ATOM 759 N N . PHE A 1 100 ? -8.789 5.896 28.438 1.00 90.69 100 PHE A N 1
ATOM 760 C CA . PHE A 1 100 ? -9.787 6.961 28.561 1.00 90.69 100 PHE A CA 1
ATOM 761 C C . PHE A 1 100 ? -10.106 7.323 30.027 1.00 90.69 100 PHE A C 1
ATOM 763 O O . PHE A 1 100 ? -10.332 6.428 30.856 1.00 90.69 100 PHE A O 1
ATOM 770 N N . PRO A 1 101 ? -10.245 8.627 30.352 1.00 89.50 101 PRO A N 1
ATOM 771 C CA . PRO A 1 101 ? -10.752 9.083 31.644 1.00 89.50 101 PRO A CA 1
ATOM 772 C C . PRO A 1 101 ? -12.148 8.520 31.937 1.00 89.50 101 PRO A C 1
ATOM 774 O O . PRO A 1 101 ? -12.970 8.372 31.032 1.00 89.50 101 PRO A O 1
ATOM 777 N N . ARG A 1 102 ? -12.466 8.269 33.219 1.00 88.44 102 ARG A N 1
ATOM 778 C CA . ARG A 1 102 ? -13.758 7.675 33.635 1.00 88.44 102 ARG A CA 1
ATOM 779 C C . ARG A 1 102 ? -14.981 8.399 33.053 1.00 88.44 102 ARG A C 1
ATOM 781 O O . ARG A 1 102 ? -15.943 7.729 32.699 1.00 88.44 102 ARG A O 1
ATOM 788 N N . ARG A 1 103 ? -14.917 9.730 32.913 1.00 90.88 103 ARG A N 1
ATOM 789 C CA . ARG A 1 103 ? -15.999 10.573 32.376 1.00 90.88 103 ARG A CA 1
ATOM 790 C C . ARG A 1 103 ? -16.334 10.288 30.906 1.00 90.88 103 ARG A C 1
ATOM 792 O O . ARG A 1 103 ? -17.499 10.352 30.550 1.00 90.88 103 ARG A O 1
ATOM 799 N N . PHE A 1 104 ? -15.343 9.938 30.085 1.00 90.69 104 PHE A N 1
ATOM 800 C CA . PHE A 1 104 ? -15.495 9.769 28.629 1.00 90.69 104 PHE A CA 1
ATOM 801 C C . PHE A 1 104 ? -15.332 8.313 28.181 1.00 90.69 104 PHE A C 1
ATOM 803 O O . PHE A 1 104 ? -15.232 8.018 26.994 1.00 90.69 104 PHE A O 1
ATOM 810 N N . LYS A 1 105 ? -15.290 7.371 29.130 1.00 91.56 105 LYS A N 1
ATOM 811 C CA . LYS A 1 105 ? -14.978 5.965 28.847 1.00 91.56 105 LYS A CA 1
ATOM 812 C C . LYS A 1 105 ? -15.969 5.316 27.883 1.00 91.56 105 LYS A C 1
ATOM 814 O O . LYS A 1 105 ? -15.563 4.504 27.060 1.00 91.56 105 LYS A O 1
ATOM 819 N N . GLN A 1 106 ? -17.256 5.639 28.008 1.00 91.25 106 GLN A N 1
ATOM 820 C CA . GLN A 1 106 ? -18.291 5.060 27.154 1.00 91.25 106 GLN A CA 1
ATOM 821 C C . GLN A 1 106 ? -18.285 5.683 25.754 1.00 91.25 106 GLN A C 1
ATOM 823 O O . GLN A 1 106 ? -18.336 4.953 24.769 1.00 91.25 106 GLN A O 1
ATOM 828 N N . GLU A 1 107 ? -18.156 7.009 25.671 1.00 92.50 107 GLU A N 1
ATOM 829 C CA . GLU A 1 107 ? -18.036 7.736 24.402 1.00 92.50 107 GLU A CA 1
ATOM 830 C C . GLU A 1 107 ? -16.800 7.285 23.615 1.00 92.50 107 GLU A C 1
ATOM 832 O O . GLU A 1 107 ? -16.918 6.947 22.442 1.00 92.50 107 GLU A O 1
ATOM 837 N N . GLY A 1 108 ? -15.641 7.162 24.274 1.00 92.88 108 GLY A N 1
ATOM 838 C CA . GLY A 1 108 ? -14.412 6.676 23.641 1.00 92.88 108 GLY A CA 1
ATOM 839 C C . GLY A 1 108 ? -14.537 5.250 23.096 1.00 92.88 108 GLY A C 1
ATOM 840 O O . GLY A 1 108 ? -14.084 4.967 21.992 1.00 92.88 108 GLY A O 1
ATOM 841 N N . VAL A 1 109 ? -15.207 4.346 23.821 1.00 92.00 109 VAL A N 1
ATOM 842 C CA . VAL A 1 109 ? -15.455 2.974 23.337 1.00 92.00 109 VAL A CA 1
ATOM 843 C C . VAL A 1 109 ? -16.413 2.953 22.146 1.00 92.00 109 VAL A C 1
ATOM 845 O O . VAL A 1 109 ? -16.211 2.161 21.226 1.00 92.00 109 VAL A O 1
ATOM 848 N N . ASN A 1 110 ? -17.447 3.796 22.154 1.00 93.19 110 ASN A N 1
ATOM 849 C CA . ASN A 1 110 ? -18.370 3.902 21.027 1.00 93.19 110 ASN A CA 1
ATOM 850 C C . ASN A 1 110 ? -17.638 4.423 19.782 1.00 93.19 110 ASN A C 1
ATOM 852 O O . ASN A 1 110 ? -17.725 3.793 18.734 1.00 93.19 110 ASN A O 1
ATOM 856 N N . LEU A 1 111 ? -16.813 5.465 19.933 1.00 93.88 111 LEU A N 1
ATOM 857 C CA . LEU A 1 111 ? -15.983 5.990 18.851 1.00 93.88 111 LEU A CA 1
ATOM 858 C C . LEU A 1 111 ? -15.050 4.920 18.268 1.00 93.88 111 LEU A C 1
ATOM 860 O O . LEU A 1 111 ? -14.972 4.775 17.054 1.00 93.88 111 LEU A O 1
ATOM 864 N N . LEU A 1 112 ? -14.376 4.128 19.110 1.00 92.44 112 LEU A N 1
ATOM 865 C CA . LEU A 1 112 ? -13.515 3.036 18.635 1.00 92.44 112 LEU A CA 1
ATOM 866 C C . LEU A 1 112 ? -14.285 1.989 17.818 1.00 92.44 112 LEU A C 1
ATOM 868 O O . LEU A 1 112 ? -13.756 1.467 16.840 1.00 92.44 112 LEU A O 1
ATOM 872 N N . ARG A 1 113 ? -15.533 1.687 18.196 1.00 91.62 113 ARG A N 1
ATOM 873 C CA . ARG A 1 113 ? -16.400 0.780 17.429 1.00 91.62 113 ARG A CA 1
ATOM 874 C C . ARG A 1 113 ? -16.850 1.386 16.105 1.00 91.62 113 ARG A C 1
ATOM 876 O O . ARG A 1 113 ? -16.977 0.660 15.125 1.00 91.62 113 ARG A O 1
ATOM 883 N N . ASP A 1 114 ? -17.098 2.688 16.071 1.00 94.88 114 ASP A N 1
ATOM 884 C CA . ASP A 1 114 ? -17.465 3.376 14.836 1.00 94.88 114 ASP A CA 1
ATOM 885 C C . ASP A 1 114 ? -16.273 3.444 13.873 1.00 94.88 114 ASP A C 1
ATOM 887 O O . ASP A 1 114 ? -16.439 3.215 12.674 1.00 94.88 114 ASP A O 1
ATOM 891 N N . VAL A 1 115 ? -15.058 3.652 14.394 1.00 93.69 115 VAL A N 1
ATOM 892 C CA . VAL A 1 115 ? -13.810 3.554 13.622 1.00 93.69 115 VAL A CA 1
ATOM 893 C C . VAL A 1 115 ? -13.633 2.148 13.051 1.00 93.69 115 VAL A C 1
ATOM 895 O O . VAL A 1 115 ? -13.405 2.023 11.853 1.00 93.69 115 VAL A O 1
ATOM 898 N N . ASP A 1 116 ? -13.7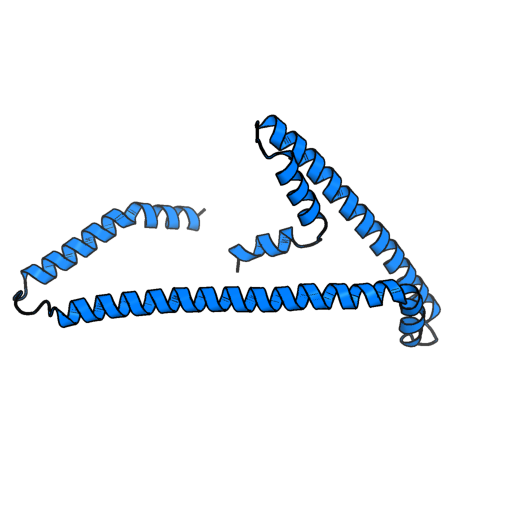97 1.097 13.858 1.00 91.12 116 ASP A N 1
ATOM 899 C CA . ASP A 1 116 ? -13.708 -0.302 13.406 1.00 91.12 116 ASP A CA 1
ATOM 900 C C . ASP A 1 116 ? -14.676 -0.600 12.247 1.00 91.12 116 ASP A C 1
ATOM 902 O O . ASP A 1 116 ? -14.262 -1.071 11.186 1.00 91.12 116 ASP A O 1
ATOM 906 N N . LYS A 1 117 ? -15.950 -0.210 12.387 1.00 93.81 117 LYS A N 1
ATOM 907 C CA . LYS A 1 117 ? -16.953 -0.354 11.318 1.00 93.81 117 LYS A CA 1
ATOM 908 C C . LYS A 1 117 ? -16.597 0.437 10.064 1.00 93.81 117 LYS A C 1
ATOM 910 O O . LYS A 1 117 ? -16.775 -0.062 8.954 1.00 93.81 117 LYS A O 1
ATOM 915 N N . THR A 1 118 ? -16.116 1.666 10.232 1.00 95.69 118 THR A N 1
ATOM 916 C CA . THR A 1 118 ? -15.753 2.540 9.110 1.00 95.69 118 THR A CA 1
ATOM 917 C C . THR A 1 118 ? -14.545 1.986 8.359 1.00 95.69 118 THR A C 1
ATOM 919 O O . THR A 1 118 ? -14.555 1.950 7.132 1.00 95.69 118 THR A O 1
ATOM 922 N N . LEU A 1 119 ? -13.533 1.490 9.076 1.00 92.69 119 LEU A N 1
ATOM 923 C CA . LEU A 1 119 ? -12.367 0.835 8.485 1.00 92.69 119 LEU A CA 1
ATOM 924 C C . LEU A 1 119 ? -12.756 -0.453 7.758 1.00 92.69 119 LEU A C 1
ATOM 926 O O . LEU A 1 119 ? -12.304 -0.670 6.637 1.00 92.69 119 LEU A O 1
ATOM 930 N N . ALA A 1 120 ? -13.630 -1.276 8.343 1.00 92.19 120 ALA A N 1
ATOM 931 C CA . ALA A 1 120 ? -14.140 -2.473 7.681 1.00 92.19 120 ALA A CA 1
ATOM 932 C C . ALA A 1 120 ? -14.875 -2.127 6.374 1.00 92.19 120 ALA A C 1
ATOM 934 O O . ALA A 1 120 ? -14.591 -2.716 5.331 1.00 92.19 120 ALA A O 1
ATOM 935 N N . ALA A 1 121 ? -15.765 -1.128 6.404 1.00 95.38 121 ALA A N 1
ATOM 936 C CA . ALA A 1 121 ? -16.468 -0.654 5.214 1.00 95.38 121 ALA A CA 1
ATOM 937 C C . ALA A 1 121 ? -15.503 -0.094 4.154 1.00 95.38 121 ALA A C 1
ATOM 939 O O . ALA A 1 121 ? -15.664 -0.380 2.969 1.00 95.38 121 ALA A O 1
ATOM 940 N N . TYR A 1 122 ? -14.474 0.649 4.571 1.00 93.69 122 TYR A N 1
ATOM 941 C CA . TYR A 1 122 ? -13.440 1.171 3.680 1.00 93.69 122 TYR A CA 1
ATOM 942 C C . TYR A 1 122 ? -12.641 0.054 3.000 1.00 93.69 122 TYR A C 1
ATOM 944 O O . TYR A 1 122 ? -12.479 0.087 1.785 1.00 93.69 122 TYR A O 1
ATOM 952 N N . LEU A 1 123 ? -12.186 -0.958 3.747 1.00 92.06 123 LEU A N 1
ATOM 953 C CA . LEU A 1 123 ? -11.432 -2.085 3.186 1.00 92.06 123 LEU A CA 1
ATOM 954 C C . LEU A 1 123 ? -12.268 -2.890 2.184 1.00 92.06 123 LEU A C 1
ATOM 956 O O . LEU A 1 123 ? -11.773 -3.247 1.117 1.00 92.06 123 LEU A O 1
ATOM 960 N N . ILE A 1 124 ? -13.546 -3.129 2.492 1.00 94.94 124 ILE A N 1
ATOM 961 C CA . ILE A 1 124 ? -14.478 -3.787 1.564 1.00 94.94 124 ILE A CA 1
ATOM 962 C C . ILE A 1 124 ? -14.677 -2.928 0.307 1.00 94.94 124 ILE A C 1
ATOM 964 O O . ILE A 1 124 ? -14.643 -3.445 -0.813 1.00 94.94 124 ILE A O 1
ATOM 968 N N . GLY A 1 125 ? -14.836 -1.613 0.479 1.00 94.81 125 GLY A N 1
ATOM 969 C CA . GLY A 1 125 ? -14.907 -0.658 -0.623 1.00 94.81 125 GLY A CA 1
ATOM 970 C C . GLY A 1 125 ? -13.655 -0.694 -1.500 1.00 94.81 125 GLY A C 1
ATOM 971 O O . GLY A 1 125 ? -13.771 -0.793 -2.716 1.00 94.81 125 GLY A O 1
ATOM 972 N N . GLN A 1 126 ? -12.467 -0.712 -0.897 1.00 94.25 126 GLN A N 1
ATOM 973 C CA . GLN A 1 126 ? -11.190 -0.743 -1.610 1.00 94.25 126 GLN A CA 1
ATOM 974 C C . GLN A 1 126 ? -11.023 -2.018 -2.442 1.00 94.25 126 GLN A C 1
ATOM 976 O O . GLN A 1 126 ? -10.627 -1.945 -3.602 1.00 94.25 126 GLN A O 1
ATOM 981 N N . VAL A 1 127 ? -11.370 -3.182 -1.884 1.00 94.69 127 VAL A N 1
ATOM 982 C CA . VAL A 1 127 ? -11.349 -4.454 -2.628 1.00 94.69 127 VAL A CA 1
ATOM 983 C C . VAL A 1 127 ? -12.341 -4.418 -3.792 1.00 94.69 127 VAL A C 1
ATOM 985 O O . VAL A 1 127 ? -12.030 -4.896 -4.881 1.00 94.69 127 VAL A O 1
ATOM 988 N N . THR A 1 128 ? -13.510 -3.806 -3.590 1.00 96.00 128 THR A N 1
ATOM 989 C CA . THR A 1 128 ? -14.519 -3.639 -4.646 1.00 96.00 128 THR A CA 1
ATOM 990 C C . THR A 1 128 ? -14.006 -2.738 -5.770 1.00 96.00 128 THR A C 1
ATOM 992 O O . THR A 1 128 ? -14.129 -3.098 -6.937 1.00 96.00 128 THR A O 1
ATOM 995 N N . VAL A 1 129 ? -13.386 -1.601 -5.435 1.00 95.12 129 VAL A N 1
ATOM 996 C CA . VAL A 1 129 ? -12.774 -0.686 -6.413 1.00 95.12 129 VAL A CA 1
ATOM 997 C C . VAL A 1 129 ? -11.669 -1.394 -7.193 1.00 95.12 129 VAL A C 1
ATOM 999 O O . VAL A 1 129 ? -11.717 -1.412 -8.418 1.00 95.12 129 VAL A O 1
ATOM 1002 N N . ALA A 1 130 ? -10.738 -2.063 -6.504 1.00 95.19 130 ALA A N 1
ATOM 1003 C CA . ALA A 1 130 ? -9.649 -2.797 -7.146 1.00 95.19 130 ALA A CA 1
ATOM 1004 C C . ALA A 1 130 ? -10.163 -3.886 -8.103 1.00 95.19 130 ALA A C 1
ATOM 1006 O O . ALA A 1 130 ? -9.601 -4.089 -9.178 1.00 95.19 130 ALA A O 1
ATOM 1007 N N . PHE A 1 131 ? -11.250 -4.571 -7.738 1.00 96.06 131 PHE A N 1
ATOM 1008 C CA . PHE A 1 131 ? -11.890 -5.558 -8.601 1.00 96.06 131 PHE A CA 1
ATOM 1009 C C . PHE A 1 131 ? -12.494 -4.922 -9.860 1.00 96.06 131 PHE A C 1
ATOM 1011 O O . PHE A 1 131 ? -12.265 -5.418 -10.964 1.00 96.06 131 PHE A O 1
ATOM 1018 N N . VAL A 1 132 ? -13.229 -3.816 -9.711 1.00 96.94 132 VAL A N 1
ATOM 1019 C CA . VAL A 1 132 ? -13.803 -3.076 -10.845 1.00 96.94 132 VAL A CA 1
ATOM 1020 C C . VAL A 1 132 ? -12.698 -2.569 -11.775 1.00 96.94 132 VAL A C 1
ATOM 1022 O O . VAL A 1 132 ? -12.792 -2.781 -12.983 1.00 96.94 132 VAL A O 1
ATOM 1025 N N . ASP A 1 133 ? -11.626 -1.992 -11.229 1.00 95.75 133 ASP A N 1
ATOM 1026 C CA . ASP A 1 133 ? -10.467 -1.532 -12.001 1.00 95.75 133 ASP A CA 1
ATOM 1027 C C . ASP A 1 133 ? -9.813 -2.678 -12.781 1.00 95.75 133 ASP A C 1
ATOM 1029 O O . ASP A 1 133 ? -9.501 -2.528 -13.962 1.00 95.75 133 ASP A O 1
ATOM 1033 N N . GLY A 1 134 ? -9.667 -3.852 -12.161 1.00 96.31 134 GLY A N 1
ATOM 1034 C CA . GLY A 1 134 ? -9.170 -5.055 -12.826 1.00 96.31 134 GLY A CA 1
ATOM 1035 C C . GLY A 1 134 ? -10.029 -5.493 -14.007 1.00 96.31 134 GLY A C 1
ATOM 1036 O O . GLY A 1 134 ? -9.504 -5.766 -15.085 1.00 96.31 134 GLY A O 1
ATOM 1037 N N . VAL A 1 135 ? -11.353 -5.531 -13.832 1.00 97.69 135 VAL A N 1
ATOM 1038 C CA . VAL A 1 135 ? -12.293 -5.906 -14.902 1.00 97.69 135 VAL A CA 1
ATOM 1039 C C . VAL A 1 135 ? -12.248 -4.895 -16.047 1.00 97.69 135 VAL A C 1
ATOM 1041 O O . VAL A 1 135 ? -12.167 -5.288 -17.212 1.00 97.69 135 VAL A O 1
ATOM 1044 N N . LEU A 1 136 ? -12.260 -3.598 -15.732 1.00 97.75 136 LEU A N 1
ATOM 1045 C CA . LEU A 1 136 ? -12.178 -2.537 -16.735 1.00 97.75 136 LEU A CA 1
ATOM 1046 C C . LEU A 1 136 ? -10.848 -2.582 -17.493 1.00 97.75 136 LEU A C 1
ATOM 1048 O O . LEU A 1 136 ? -10.844 -2.490 -18.720 1.00 97.75 136 LEU A O 1
ATOM 1052 N N . ALA A 1 137 ? -9.734 -2.784 -16.788 1.00 97.00 137 ALA A N 1
ATOM 1053 C CA . ALA A 1 137 ? -8.422 -2.929 -17.403 1.00 97.00 137 ALA A CA 1
ATOM 1054 C C . ALA A 1 137 ? -8.344 -4.173 -18.294 1.00 97.00 137 ALA A C 1
ATOM 1056 O O . ALA A 1 137 ? -7.831 -4.090 -19.405 1.00 97.00 137 ALA A O 1
ATOM 1057 N N . TYR A 1 138 ? -8.895 -5.307 -17.852 1.00 98.00 138 TYR A N 1
ATOM 1058 C CA . TYR A 1 138 ? -8.940 -6.531 -18.650 1.00 98.00 138 TYR A CA 1
ATOM 1059 C C . TYR A 1 138 ? -9.694 -6.321 -19.965 1.00 98.00 138 TYR A C 1
ATOM 1061 O O . TYR A 1 138 ? -9.165 -6.626 -21.033 1.00 98.00 138 TYR A O 1
ATOM 1069 N N . ILE A 1 139 ? -10.896 -5.735 -19.902 1.00 98.00 139 ILE A N 1
ATOM 1070 C CA . ILE A 1 139 ? -11.683 -5.402 -21.096 1.00 98.00 139 ILE A CA 1
ATOM 1071 C C . ILE A 1 139 ? -10.903 -4.426 -21.986 1.00 98.00 139 ILE A C 1
ATOM 1073 O O . ILE A 1 139 ? -10.802 -4.647 -23.190 1.00 98.00 139 ILE A O 1
ATOM 1077 N N . GLY A 1 140 ? -10.298 -3.384 -21.408 1.00 97.50 140 GLY A N 1
ATOM 1078 C CA . GLY A 1 140 ? -9.474 -2.425 -22.144 1.00 97.50 140 GLY A CA 1
ATOM 1079 C C . GLY A 1 140 ? -8.298 -3.080 -22.876 1.00 97.50 140 GLY A C 1
ATOM 1080 O O . GLY A 1 140 ? -8.073 -2.808 -24.053 1.00 97.50 140 GLY A O 1
ATOM 1081 N N . PHE A 1 141 ? -7.581 -3.991 -22.218 1.00 97.88 141 PHE A N 1
ATOM 1082 C CA . PHE A 1 141 ? -6.462 -4.718 -22.816 1.00 97.88 141 PHE A CA 1
ATOM 1083 C C . PHE A 1 141 ? -6.902 -5.693 -23.911 1.00 97.88 141 PHE A C 1
ATOM 1085 O O . PHE A 1 141 ? -6.210 -5.803 -24.923 1.00 97.88 141 PHE A O 1
ATOM 1092 N N . LEU A 1 142 ? -8.062 -6.343 -23.765 1.00 97.00 142 LEU A N 1
ATOM 1093 C CA . LEU A 1 142 ? -8.640 -7.165 -24.831 1.00 97.00 142 LEU A CA 1
ATOM 1094 C C . LEU A 1 142 ? -8.995 -6.333 -26.067 1.00 97.00 142 LEU A C 1
ATOM 1096 O O . LEU A 1 142 ? -8.719 -6.762 -27.184 1.00 97.00 142 LEU A O 1
ATOM 1100 N N . LEU A 1 143 ? -9.561 -5.136 -25.882 1.00 97.75 143 LEU A N 1
ATOM 1101 C CA . LEU A 1 143 ? -9.918 -4.244 -26.992 1.00 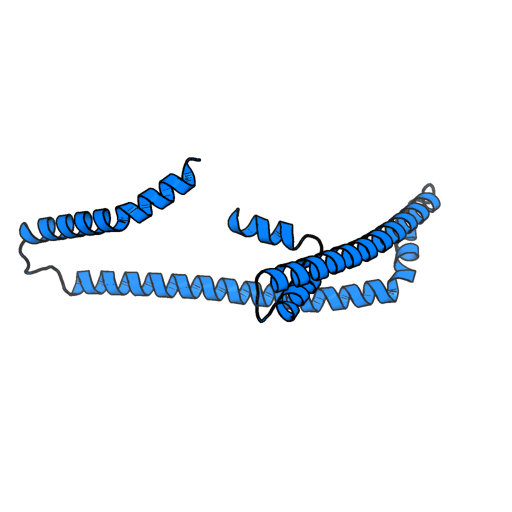97.75 143 LEU A CA 1
ATOM 1102 C C . LEU A 1 143 ? -8.693 -3.768 -27.787 1.00 97.75 143 LEU A C 1
ATOM 1104 O O . LEU A 1 143 ? -8.794 -3.563 -28.993 1.00 97.75 143 LEU A O 1
ATOM 1108 N N . ILE A 1 144 ? -7.544 -3.610 -27.127 1.00 96.56 144 ILE A N 1
ATOM 1109 C CA . ILE A 1 144 ? -6.274 -3.216 -27.761 1.00 96.56 144 ILE A CA 1
ATOM 1110 C C . ILE A 1 144 ? -5.555 -4.432 -28.387 1.00 96.56 144 ILE A C 1
ATOM 1112 O O . ILE A 1 144 ? -4.600 -4.262 -29.141 1.00 96.56 144 ILE A O 1
ATOM 1116 N N . GLY A 1 145 ? -6.023 -5.658 -28.123 1.00 95.00 145 GLY A N 1
ATOM 1117 C CA . GLY A 1 145 ? -5.413 -6.888 -28.632 1.00 95.00 145 GLY A CA 1
ATOM 1118 C C . GLY A 1 145 ? -4.118 -7.265 -27.910 1.00 95.00 145 GLY A C 1
ATOM 1119 O O . GLY A 1 145 ? -3.192 -7.771 -28.535 1.00 95.00 145 GLY A O 1
ATOM 1120 N N . LEU A 1 146 ? -4.019 -6.983 -26.607 1.00 96.19 146 LEU A N 1
ATOM 1121 C CA . LEU A 1 146 ? -2.821 -7.273 -25.823 1.00 96.19 146 LEU A CA 1
ATOM 1122 C C . LEU A 1 146 ? -2.786 -8.744 -25.373 1.00 96.19 146 LEU A C 1
ATOM 1124 O O . LEU A 1 146 ? -3.638 -9.176 -24.596 1.00 96.19 146 LEU A O 1
ATOM 1128 N N . ASP A 1 147 ? -1.745 -9.481 -25.769 1.00 92.62 147 ASP A N 1
ATOM 1129 C CA . ASP A 1 147 ? -1.594 -10.921 -25.479 1.00 92.62 147 ASP A CA 1
ATOM 1130 C C . ASP A 1 147 ? -1.630 -11.264 -23.977 1.00 92.62 147 ASP A C 1
ATOM 1132 O O . ASP A 1 147 ? -2.113 -12.320 -23.572 1.00 92.62 147 ASP A O 1
ATOM 1136 N N . TYR A 1 148 ? -1.156 -10.351 -23.124 1.00 94.44 148 TYR A N 1
ATOM 1137 C CA . TYR A 1 148 ? -1.064 -10.543 -21.673 1.00 94.44 148 TYR A CA 1
ATOM 1138 C C . TYR A 1 148 ? -2.171 -9.829 -20.883 1.00 94.44 148 TYR A C 1
ATOM 1140 O O . TYR A 1 148 ? -1.991 -9.552 -19.697 1.00 94.44 148 TYR A O 1
ATOM 1148 N N . ALA A 1 149 ? -3.319 -9.541 -21.509 1.00 95.44 149 ALA A N 1
ATOM 1149 C CA . ALA A 1 149 ? -4.433 -8.807 -20.899 1.00 95.44 149 ALA A CA 1
ATOM 1150 C C . ALA A 1 149 ? -4.820 -9.328 -19.502 1.00 95.44 149 ALA A C 1
ATOM 1152 O O . ALA A 1 149 ? -4.918 -8.554 -18.548 1.00 95.44 149 ALA A O 1
ATOM 1153 N N . LEU A 1 150 ? -4.991 -10.647 -19.362 1.00 94.94 150 LEU A N 1
ATOM 1154 C CA . LEU A 1 150 ? -5.391 -11.270 -18.098 1.00 94.94 150 LEU A CA 1
ATOM 1155 C C . LEU A 1 150 ? -4.332 -11.072 -17.008 1.00 94.94 150 LEU A C 1
ATOM 1157 O O . LEU A 1 150 ? -4.638 -10.580 -15.925 1.00 94.94 150 LEU A O 1
ATOM 1161 N N . VAL A 1 1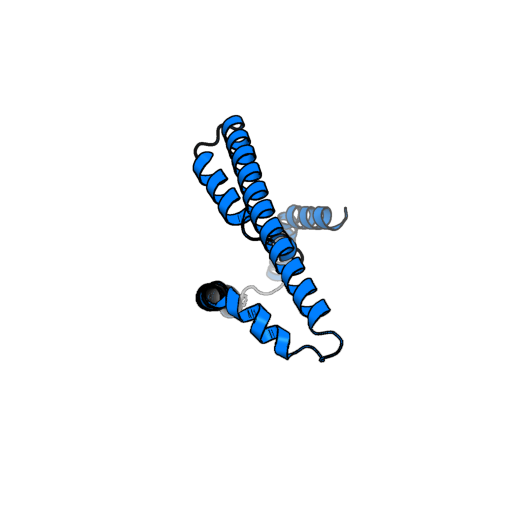51 ? -3.076 -11.403 -17.308 1.00 96.69 151 VAL A N 1
ATOM 1162 C CA . VAL A 1 151 ? -1.966 -11.296 -16.350 1.00 96.69 151 VAL A CA 1
ATOM 1163 C C . VAL A 1 151 ? -1.787 -9.847 -15.899 1.00 96.69 151 VAL A C 1
ATOM 1165 O O . VAL A 1 151 ? -1.673 -9.576 -14.704 1.00 96.69 151 VAL A O 1
ATOM 1168 N N . LEU A 1 152 ? -1.823 -8.906 -16.843 1.00 95.69 152 LEU A N 1
ATOM 1169 C CA . LEU A 1 152 ? -1.607 -7.492 -16.564 1.00 95.69 152 LEU A CA 1
ATOM 1170 C C . LEU A 1 152 ? -2.758 -6.890 -15.742 1.00 95.69 152 LEU A C 1
ATOM 1172 O O . LEU A 1 152 ? -2.513 -6.146 -14.794 1.00 95.69 152 LEU A O 1
ATOM 1176 N N . SER A 1 153 ? -4.007 -7.268 -16.030 1.00 95.94 153 SER A N 1
ATOM 1177 C CA . SER A 1 153 ? -5.158 -6.871 -15.206 1.00 95.94 153 SER A CA 1
ATOM 1178 C C . SER A 1 153 ? -5.096 -7.432 -13.781 1.00 95.94 153 SER A C 1
ATOM 1180 O O . SER A 1 153 ? -5.461 -6.742 -12.832 1.00 95.94 153 SER A O 1
ATOM 1182 N N . MET A 1 154 ? -4.562 -8.643 -13.592 1.00 95.62 154 MET A N 1
ATOM 1183 C CA . MET A 1 154 ? -4.394 -9.235 -12.263 1.00 95.62 154 MET A CA 1
ATOM 1184 C C . MET A 1 154 ? -3.352 -8.474 -11.436 1.00 95.62 154 MET A C 1
ATOM 1186 O O . MET A 1 154 ? -3.564 -8.228 -10.249 1.00 95.62 154 MET A O 1
ATOM 1190 N N . PHE A 1 155 ? -2.265 -8.028 -12.074 1.00 94.06 155 PHE A N 1
ATOM 1191 C CA . PHE A 1 155 ? -1.304 -7.111 -11.456 1.00 94.06 155 PHE A CA 1
ATOM 1192 C C . PHE A 1 155 ? -1.965 -5.800 -11.015 1.00 94.06 155 PHE A C 1
ATOM 1194 O O . PHE A 1 155 ? -1.704 -5.328 -9.907 1.00 94.06 155 PHE A O 1
ATOM 1201 N N . ILE A 1 156 ? -2.854 -5.233 -11.836 1.00 93.44 156 ILE A N 1
ATOM 1202 C CA . ILE A 1 156 ? -3.607 -4.023 -11.476 1.00 93.44 156 ILE A CA 1
ATOM 1203 C C . ILE A 1 156 ? -4.459 -4.266 -10.229 1.00 93.44 156 ILE A C 1
ATOM 1205 O O . ILE A 1 156 ? -4.350 -3.493 -9.286 1.00 93.44 156 ILE A O 1
ATOM 1209 N N . VAL A 1 157 ? -5.221 -5.364 -10.156 1.00 94.31 157 VAL A N 1
ATOM 1210 C CA . VAL A 1 157 ? -6.018 -5.692 -8.956 1.00 94.31 157 VAL A CA 1
ATOM 1211 C C . VAL A 1 157 ? -5.135 -5.775 -7.709 1.00 94.31 157 VAL A C 1
ATOM 1213 O O . VAL A 1 157 ? -5.438 -5.151 -6.696 1.00 94.31 157 VAL A O 1
ATOM 1216 N N . VAL A 1 158 ? -4.022 -6.516 -7.773 1.00 92.00 158 VAL A N 1
ATOM 1217 C CA . VAL A 1 158 ? -3.123 -6.706 -6.620 1.00 92.00 158 VAL A CA 1
ATOM 1218 C C . VAL A 1 158 ? -2.524 -5.378 -6.154 1.00 92.00 158 VAL A C 1
ATOM 1220 O O . VAL A 1 158 ? -2.487 -5.102 -4.957 1.00 92.00 158 VAL A O 1
ATOM 1223 N N . THR A 1 159 ? -2.079 -4.541 -7.090 1.00 88.88 159 THR A N 1
ATOM 1224 C CA . THR A 1 159 ? -1.492 -3.232 -6.769 1.00 88.88 159 THR A CA 1
ATOM 1225 C C . THR A 1 159 ? -2.532 -2.218 -6.286 1.00 88.88 159 THR A C 1
ATOM 1227 O O . THR A 1 159 ? -2.232 -1.427 -5.394 1.00 88.88 159 THR A O 1
ATOM 1230 N N . ALA A 1 160 ? -3.763 -2.273 -6.800 1.00 89.25 160 ALA A N 1
ATOM 1231 C CA . ALA A 1 160 ? -4.859 -1.380 -6.426 1.00 89.25 160 ALA A CA 1
ATOM 1232 C C . ALA A 1 160 ? -5.463 -1.695 -5.045 1.00 89.25 160 ALA A C 1
ATOM 1234 O O . ALA A 1 160 ? -6.048 -0.813 -4.415 1.00 89.25 160 ALA A O 1
ATOM 1235 N N . ILE A 1 161 ? -5.297 -2.922 -4.531 1.00 86.81 161 ILE A N 1
ATOM 1236 C CA . ILE A 1 161 ? -5.731 -3.286 -3.170 1.00 86.81 161 ILE A CA 1
ATOM 1237 C C . ILE A 1 161 ? -4.979 -2.480 -2.102 1.00 86.81 161 ILE A C 1
ATOM 1239 O O . ILE A 1 161 ? -5.547 -2.216 -1.044 1.00 86.81 161 ILE A O 1
ATOM 1243 N N . ILE A 1 162 ? -3.729 -2.072 -2.357 1.00 84.50 162 ILE A N 1
ATOM 1244 C CA . ILE A 1 162 ? -2.927 -1.311 -1.394 1.00 84.50 162 ILE A CA 1
ATOM 1245 C C . ILE A 1 162 ? -3.291 0.180 -1.503 1.00 84.50 162 ILE A C 1
ATOM 1247 O O . ILE A 1 162 ? -2.910 0.841 -2.476 1.00 84.50 162 ILE A O 1
ATOM 1251 N N . PRO A 1 163 ? -3.998 0.759 -0.516 1.00 75.81 163 PRO A N 1
ATOM 1252 C CA . PRO A 1 163 ? -4.343 2.171 -0.556 1.00 75.81 163 PRO A CA 1
ATOM 1253 C C . PRO A 1 163 ? -3.077 3.034 -0.460 1.00 75.81 163 PRO A C 1
ATOM 1255 O O . PRO A 1 163 ? -2.082 2.643 0.146 1.00 75.81 163 PRO A O 1
ATOM 1258 N N . PHE A 1 164 ? -3.118 4.220 -1.072 1.00 75.81 164 PHE A N 1
ATOM 1259 C CA . PHE A 1 164 ? -2.008 5.185 -1.159 1.00 75.81 164 PHE A CA 1
ATOM 1260 C C . PHE A 1 164 ? -0.808 4.778 -2.030 1.00 75.81 164 PHE A C 1
ATOM 1262 O O . PHE A 1 164 ? 0.035 5.632 -2.297 1.00 75.81 164 PHE A O 1
ATOM 1269 N N . PHE A 1 165 ? -0.746 3.549 -2.556 1.00 78.75 165 PHE A N 1
ATOM 1270 C CA . PHE A 1 165 ? 0.366 3.103 -3.406 1.00 78.75 165 PHE A CA 1
ATOM 1271 C C . PHE A 1 165 ? 0.509 3.962 -4.675 1.00 78.75 165 PHE A C 1
ATOM 1273 O O . PHE A 1 165 ? 1.601 4.429 -4.995 1.00 78.75 165 PHE A O 1
ATOM 1280 N N . GLY A 1 166 ? -0.614 4.254 -5.344 1.00 72.38 166 GLY A N 1
ATOM 1281 C CA . GLY A 1 166 ? -0.668 5.133 -6.519 1.00 72.38 166 GLY A CA 1
ATOM 1282 C C . GLY A 1 166 ? -0.156 6.555 -6.242 1.00 72.38 166 GLY A C 1
ATOM 1283 O O . GLY A 1 166 ? 0.791 6.981 -6.903 1.00 72.38 166 GLY A O 1
ATOM 1284 N N . PRO A 1 167 ? -0.716 7.286 -5.256 1.00 81.31 167 PRO A N 1
ATOM 1285 C CA . PRO A 1 167 ? -0.207 8.596 -4.853 1.00 81.31 167 PRO A CA 1
ATOM 1286 C C . PRO A 1 167 ? 1.280 8.598 -4.475 1.00 81.31 167 PRO A C 1
ATOM 1288 O O . PRO A 1 167 ? 2.006 9.478 -4.925 1.00 81.31 167 PRO A O 1
ATOM 1291 N N . ILE A 1 168 ? 1.756 7.608 -3.710 1.00 82.00 168 ILE A N 1
ATOM 1292 C CA . ILE A 1 168 ? 3.166 7.520 -3.299 1.00 82.00 168 ILE A CA 1
ATOM 1293 C C . ILE A 1 168 ? 4.074 7.373 -4.524 1.00 82.00 168 ILE A C 1
ATOM 1295 O O . ILE A 1 168 ? 4.995 8.170 -4.694 1.00 82.00 168 ILE A O 1
ATOM 1299 N N . ILE A 1 169 ? 3.795 6.418 -5.417 1.00 79.94 169 ILE A N 1
ATOM 1300 C CA . ILE A 1 169 ? 4.598 6.230 -6.635 1.00 79.94 169 ILE A CA 1
ATOM 1301 C C . ILE A 1 169 ? 4.534 7.472 -7.526 1.00 79.94 169 ILE A C 1
ATOM 1303 O O . ILE A 1 169 ? 5.559 7.902 -8.047 1.00 79.94 169 ILE A O 1
ATOM 1307 N N . GLY A 1 170 ? 3.358 8.090 -7.654 1.00 78.62 170 GLY A N 1
ATOM 1308 C CA . GLY A 1 170 ? 3.178 9.324 -8.417 1.00 78.62 170 GLY A CA 1
ATOM 1309 C C . GLY A 1 170 ? 3.996 10.507 -7.888 1.00 78.62 170 GLY A C 1
ATOM 1310 O O . GLY A 1 170 ? 4.336 11.394 -8.666 1.00 78.62 170 GLY A O 1
ATOM 1311 N N . THR A 1 171 ? 4.351 10.516 -6.597 1.00 85.62 171 THR A N 1
ATOM 1312 C CA . THR A 1 171 ? 5.224 11.549 -6.015 1.00 85.62 171 THR A CA 1
ATOM 1313 C C . THR A 1 171 ? 6.716 11.304 -6.232 1.00 85.62 171 THR A C 1
ATOM 1315 O O . THR A 1 171 ? 7.472 12.267 -6.178 1.00 85.62 171 THR A O 1
ATOM 1318 N N . ILE A 1 172 ? 7.156 10.074 -6.530 1.00 84.62 172 ILE A N 1
ATOM 1319 C CA . ILE A 1 172 ? 8.588 9.752 -6.693 1.00 84.62 172 ILE A CA 1
ATOM 1320 C C . ILE A 1 172 ? 9.261 10.608 -7.781 1.00 84.62 172 ILE A C 1
ATOM 1322 O O . ILE A 1 172 ? 10.315 11.157 -7.495 1.00 84.62 172 ILE A O 1
ATOM 1326 N N . PRO A 1 173 ? 8.689 10.806 -8.988 1.00 77.75 173 PRO A N 1
ATOM 1327 C CA . PRO A 1 173 ? 9.309 11.663 -10.004 1.00 77.75 173 PRO A CA 1
ATOM 1328 C C . PRO A 1 173 ? 9.324 13.158 -9.652 1.00 77.75 173 PRO A C 1
ATOM 1330 O O . PRO A 1 173 ? 9.942 13.941 -10.370 1.00 77.75 173 PRO A O 1
ATOM 1333 N N . ALA A 1 174 ? 8.569 13.568 -8.627 1.00 78.00 174 ALA A N 1
ATOM 1334 C CA . ALA A 1 174 ? 8.476 14.955 -8.182 1.00 78.00 174 ALA A CA 1
ATOM 1335 C C . ALA A 1 174 ? 9.454 15.294 -7.042 1.00 78.00 174 ALA A C 1
ATOM 1337 O O . ALA A 1 174 ? 9.631 16.481 -6.758 1.00 78.00 174 ALA A O 1
ATOM 1338 N N . LEU A 1 175 ? 10.050 14.282 -6.398 1.00 68.94 175 LEU A N 1
ATOM 1339 C CA . LEU A 1 175 ? 11.078 14.396 -5.357 1.00 68.94 175 LEU A CA 1
ATOM 1340 C C . LEU A 1 175 ? 12.479 14.268 -5.969 1.00 68.94 175 LEU A C 1
ATOM 1342 O O . LEU A 1 175 ? 13.382 14.968 -5.459 1.00 68.94 175 LEU A O 1
#

Sequence (175 aa):
AGTVTKQINNIANLPQQLKETAKQAEQKIEQKDMGMLSTDALSRKVNSFFGDFIQTISDNISQVVSAAAGATTVLIIVPVVLFFLLKDGHRLIPFLKQAFPRRFKQEGVNLLRDVDKTLAAYLIGQVTVAFVDGVLAYIGFLLIGLDYALVLSMFIVVTAIIPFFGPIIGTIPAL